Protein AF-A0A968NLN1-F1 (afdb_monomer_lite)

Sequence (139 aa):
MLKVLMKLMEICFRNFLFILDEKLPLLERSELANKQTSRSIFYATDGIIGYVMKLIRGALQIALKQEQEFITIDLLAASFDKHIKQDKPGKVNPFINDYSLIDVPDFSRESVKAQLAATNKRIKGKSELKTRASSVLQT

Structure (mmCIF, N/CA/C/O backbone):
data_AF-A0A968NLN1-F1
#
_entry.id   AF-A0A968NLN1-F1
#
loop_
_atom_site.group_PDB
_atom_site.id
_atom_site.type_symbol
_atom_site.label_atom_id
_atom_site.label_alt_id
_atom_site.label_comp_id
_atom_site.label_asym_id
_atom_site.label_entity_id
_atom_site.label_seq_id
_atom_site.pdbx_PDB_ins_code
_atom_site.Cartn_x
_atom_site.Cartn_y
_atom_site.Cartn_z
_atom_site.occupancy
_atom_site.B_iso_or_equiv
_atom_site.auth_seq_id
_atom_site.auth_comp_id
_atom_site.auth_asym_id
_atom_site.auth_atom_id
_atom_site.pdbx_PDB_model_num
ATOM 1 N N . MET A 1 1 ? 27.282 -0.122 -11.255 1.00 66.81 1 MET A N 1
ATOM 2 C CA . MET A 1 1 ? 26.243 0.734 -11.873 1.00 66.81 1 MET A CA 1
ATOM 3 C C . MET A 1 1 ? 24.824 0.247 -11.554 1.00 66.81 1 MET A C 1
ATOM 5 O O . MET A 1 1 ? 24.096 0.987 -10.909 1.00 66.81 1 MET A O 1
ATOM 9 N N . LEU A 1 2 ? 24.452 -1.001 -11.883 1.00 67.69 2 LEU A N 1
ATOM 10 C CA . LEU A 1 2 ? 23.097 -1.545 -11.650 1.00 67.69 2 LEU A CA 1
ATOM 11 C C . LEU A 1 2 ? 22.635 -1.496 -10.175 1.00 67.69 2 LEU A C 1
ATOM 13 O O . LEU A 1 2 ? 21.544 -1.018 -9.888 1.00 67.69 2 LEU A O 1
ATOM 17 N N . LYS A 1 3 ? 23.503 -1.876 -9.224 1.00 67.06 3 LYS A N 1
ATOM 18 C CA . LYS A 1 3 ? 23.212 -1.810 -7.774 1.00 67.06 3 LYS A CA 1
ATOM 19 C C . LYS A 1 3 ? 22.881 -0.394 -7.274 1.00 67.06 3 LYS A C 1
ATOM 21 O O . LYS A 1 3 ? 22.062 -0.234 -6.377 1.00 67.06 3 LYS A O 1
ATOM 26 N N . VAL A 1 4 ? 23.513 0.631 -7.852 1.00 72.06 4 VAL A N 1
ATOM 27 C CA . VAL A 1 4 ? 23.281 2.038 -7.481 1.00 72.06 4 VAL A CA 1
ATOM 28 C C . VAL A 1 4 ? 21.922 2.501 -8.004 1.00 72.06 4 VAL A C 1
ATOM 30 O O . VAL A 1 4 ? 21.166 3.123 -7.266 1.00 72.06 4 VAL A O 1
ATOM 33 N N . LEU A 1 5 ? 21.581 2.128 -9.241 1.00 72.31 5 LEU A N 1
ATOM 34 C CA . LEU A 1 5 ? 20.288 2.440 -9.847 1.00 72.31 5 LEU A CA 1
ATOM 35 C C . LEU A 1 5 ? 19.124 1.791 -9.083 1.00 72.31 5 LEU A C 1
ATOM 37 O O . LEU A 1 5 ? 18.139 2.462 -8.790 1.00 72.31 5 LEU A O 1
ATOM 41 N N . MET A 1 6 ? 19.263 0.517 -8.699 1.00 74.81 6 MET A N 1
ATOM 42 C CA . MET A 1 6 ? 18.250 -0.178 -7.893 1.00 74.81 6 MET A CA 1
ATOM 43 C C . MET A 1 6 ? 18.044 0.498 -6.534 1.00 74.81 6 MET A C 1
ATOM 45 O O . MET A 1 6 ? 16.909 0.690 -6.107 1.00 74.81 6 MET A O 1
ATOM 49 N N . LYS A 1 7 ? 19.133 0.928 -5.884 1.00 74.38 7 LYS A N 1
ATOM 50 C CA . LYS A 1 7 ? 19.067 1.624 -4.594 1.00 74.38 7 LYS A CA 1
ATOM 51 C C . LYS A 1 7 ? 18.409 3.004 -4.706 1.00 74.38 7 LYS A C 1
ATOM 53 O O . LYS A 1 7 ? 17.636 3.377 -3.832 1.00 74.38 7 LYS A O 1
ATOM 58 N N . LEU A 1 8 ? 18.671 3.744 -5.785 1.00 79.31 8 LEU A N 1
ATOM 59 C CA . LEU A 1 8 ? 17.992 5.016 -6.058 1.00 79.31 8 LEU A CA 1
ATOM 60 C C . LEU A 1 8 ? 16.489 4.818 -6.283 1.00 79.31 8 LEU A C 1
ATOM 62 O O . LEU A 1 8 ? 15.690 5.561 -5.721 1.00 79.31 8 LEU A O 1
ATOM 66 N N . MET A 1 9 ? 16.100 3.791 -7.043 1.00 83.12 9 MET A N 1
ATOM 67 C CA . MET A 1 9 ? 14.689 3.483 -7.292 1.00 83.12 9 MET A CA 1
ATOM 68 C C . MET A 1 9 ? 13.946 3.108 -5.998 1.00 83.12 9 MET A C 1
ATOM 70 O O . MET A 1 9 ? 12.839 3.594 -5.773 1.00 83.12 9 MET A O 1
ATOM 74 N N . GLU A 1 10 ? 14.577 2.328 -5.111 1.00 86.06 10 GLU A N 1
ATOM 75 C CA . GLU A 1 10 ? 14.049 2.017 -3.771 1.00 86.06 10 GLU A CA 1
ATOM 76 C C . GLU A 1 10 ? 13.838 3.294 -2.936 1.00 86.06 10 GLU A C 1
ATOM 78 O O . GLU A 1 10 ? 12.782 3.468 -2.328 1.00 86.06 10 GLU A O 1
ATOM 83 N N . ILE A 1 11 ? 14.805 4.222 -2.938 1.00 88.94 11 ILE A N 1
ATOM 84 C CA . ILE A 1 11 ? 14.706 5.496 -2.202 1.00 88.94 11 ILE A CA 1
ATOM 85 C C . ILE A 1 11 ? 13.565 6.363 -2.748 1.00 88.94 11 ILE A C 1
ATOM 87 O O . ILE A 1 11 ? 12.739 6.839 -1.971 1.00 88.94 11 ILE A O 1
ATOM 91 N N . CYS A 1 12 ? 13.485 6.550 -4.068 1.00 93.00 12 CYS A N 1
ATOM 92 C CA . CYS A 1 12 ? 12.432 7.355 -4.689 1.00 93.00 12 CYS A CA 1
ATOM 93 C C . CYS A 1 12 ? 11.038 6.785 -4.405 1.00 93.00 12 CYS A C 1
ATOM 95 O O . CYS A 1 12 ? 10.122 7.538 -4.079 1.00 93.00 12 CYS A O 1
ATOM 97 N N . PHE A 1 13 ? 10.882 5.462 -4.483 1.00 95.38 13 PHE A N 1
ATOM 98 C CA . PHE A 1 13 ? 9.608 4.808 -4.207 1.00 95.38 13 PHE A CA 1
ATOM 99 C C . PHE A 1 13 ? 9.184 4.961 -2.743 1.00 95.38 13 PHE A C 1
ATOM 101 O O . PHE A 1 13 ? 8.038 5.303 -2.458 1.00 95.38 13 PHE A O 1
ATOM 108 N N . ARG A 1 14 ? 10.118 4.785 -1.801 1.00 96.19 14 ARG A N 1
ATOM 109 C CA . ARG A 1 14 ? 9.848 5.008 -0.375 1.00 96.19 14 ARG A CA 1
ATOM 110 C C . ARG A 1 14 ? 9.503 6.461 -0.066 1.00 96.19 14 ARG A C 1
ATOM 112 O O . ARG A 1 14 ? 8.584 6.694 0.710 1.00 96.19 14 ARG A O 1
ATOM 119 N N . ASN A 1 15 ? 10.176 7.424 -0.696 1.00 96.19 15 ASN A N 1
ATOM 120 C CA . ASN A 1 15 ? 9.828 8.839 -0.547 1.00 96.19 15 ASN A CA 1
ATOM 121 C C . ASN A 1 15 ? 8.432 9.140 -1.097 1.00 96.19 15 ASN A C 1
ATOM 123 O O . ASN A 1 15 ? 7.681 9.880 -0.471 1.00 96.19 15 ASN A O 1
ATOM 127 N N . PHE A 1 16 ? 8.056 8.542 -2.230 1.00 97.75 16 PHE A N 1
ATOM 128 C CA . PHE A 1 16 ? 6.693 8.651 -2.743 1.00 97.75 16 PHE A CA 1
ATOM 129 C C . PHE A 1 16 ? 5.666 8.114 -1.736 1.00 97.75 16 PHE A C 1
ATOM 131 O O . PHE A 1 16 ? 4.693 8.803 -1.439 1.00 97.75 16 PHE A O 1
ATOM 138 N N . LEU A 1 17 ? 5.898 6.923 -1.174 1.00 98.12 17 LEU A N 1
ATOM 139 C CA . LEU A 1 17 ? 5.009 6.343 -0.163 1.00 98.12 17 LEU A CA 1
ATOM 140 C C . LEU A 1 17 ? 4.950 7.181 1.113 1.00 98.12 17 LEU A C 1
ATOM 142 O O . LEU A 1 17 ? 3.877 7.312 1.686 1.00 98.12 17 LEU A O 1
ATOM 146 N N . PHE A 1 18 ? 6.069 7.775 1.529 1.00 97.75 18 PHE A N 1
ATOM 147 C CA . PHE A 1 18 ? 6.113 8.680 2.674 1.00 97.75 18 PHE A CA 1
ATOM 148 C C . PHE A 1 18 ? 5.219 9.900 2.439 1.00 97.75 18 PHE A C 1
ATOM 150 O O . PHE A 1 18 ? 4.345 10.172 3.255 1.00 97.75 18 PHE A O 1
ATOM 157 N N . ILE A 1 19 ? 5.391 10.575 1.294 1.00 97.94 19 ILE A N 1
ATOM 158 C CA . ILE A 1 19 ? 4.587 11.744 0.908 1.00 97.94 19 ILE A CA 1
ATOM 159 C C . ILE A 1 19 ? 3.103 11.373 0.835 1.00 97.94 19 ILE A C 1
ATOM 161 O O . ILE A 1 19 ? 2.247 12.134 1.276 1.00 97.94 19 ILE A O 1
ATOM 165 N N . LEU A 1 20 ? 2.793 10.204 0.275 1.00 97.81 20 LEU A N 1
ATOM 166 C CA . LEU A 1 20 ? 1.425 9.718 0.154 1.00 97.81 20 LEU A CA 1
ATOM 167 C C . LEU A 1 20 ? 0.782 9.444 1.521 1.00 97.81 20 LEU A C 1
ATOM 169 O O . LEU A 1 20 ? -0.359 9.848 1.729 1.00 97.81 20 LEU A O 1
ATOM 173 N N . ASP A 1 21 ? 1.511 8.811 2.440 1.00 97.62 21 ASP A N 1
ATOM 174 C CA . ASP A 1 21 ? 1.067 8.539 3.813 1.00 97.62 21 ASP A CA 1
ATOM 175 C C . ASP A 1 21 ? 0.768 9.847 4.572 1.00 97.62 21 ASP A C 1
ATOM 177 O O . ASP A 1 21 ? -0.231 9.932 5.276 1.00 97.62 21 ASP A O 1
ATOM 181 N N . GLU A 1 22 ? 1.537 10.928 4.345 1.00 97.00 22 GLU A N 1
ATOM 182 C CA . GLU A 1 22 ? 1.235 12.244 4.955 1.00 97.00 22 GLU A CA 1
ATOM 183 C C . GLU A 1 22 ? -0.085 12.861 4.487 1.00 97.00 22 GLU A C 1
ATOM 185 O O . GLU A 1 22 ? -0.583 13.800 5.106 1.00 97.00 22 GLU A O 1
ATOM 190 N N . LYS A 1 23 ? -0.607 12.418 3.342 1.00 97.25 23 LYS A N 1
ATOM 191 C CA . LYS A 1 23 ? -1.830 12.962 2.743 1.00 97.25 23 LYS A CA 1
ATOM 192 C C . LYS A 1 23 ? -3.059 12.119 3.053 1.00 97.25 23 LYS A C 1
ATOM 194 O O . LYS A 1 23 ? -4.147 12.474 2.596 1.00 97.25 23 LYS A O 1
ATOM 199 N N . LEU A 1 24 ? -2.910 11.013 3.781 1.00 97.06 24 LEU A N 1
ATOM 200 C CA . LEU A 1 24 ? -4.050 10.199 4.174 1.00 97.06 24 LEU A CA 1
ATOM 201 C C . LEU A 1 24 ? -4.868 10.923 5.255 1.00 97.06 24 LEU A C 1
ATOM 203 O O . LEU A 1 24 ? -4.289 11.488 6.180 1.00 97.06 24 LEU A O 1
ATOM 207 N N . PRO A 1 25 ? -6.208 10.916 5.158 1.00 96.69 25 PRO A N 1
ATOM 208 C CA . PRO A 1 25 ? -7.088 11.508 6.160 1.00 96.69 25 PRO A CA 1
ATOM 209 C C . PRO A 1 25 ? -7.266 10.544 7.344 1.00 96.69 25 PRO A C 1
ATOM 211 O O . PRO A 1 25 ? -8.366 10.063 7.601 1.00 96.69 25 PRO A O 1
ATOM 214 N N . LEU A 1 26 ? -6.161 10.204 8.001 1.00 96.88 26 LEU A N 1
ATOM 215 C CA . LEU A 1 26 ? -6.079 9.264 9.115 1.00 96.88 26 LEU A CA 1
ATOM 216 C C . LEU A 1 26 ? -5.413 9.955 10.311 1.00 96.88 26 LEU A C 1
ATOM 218 O O . LEU A 1 26 ? -4.690 10.937 10.135 1.00 96.88 26 LEU A O 1
ATOM 222 N N . 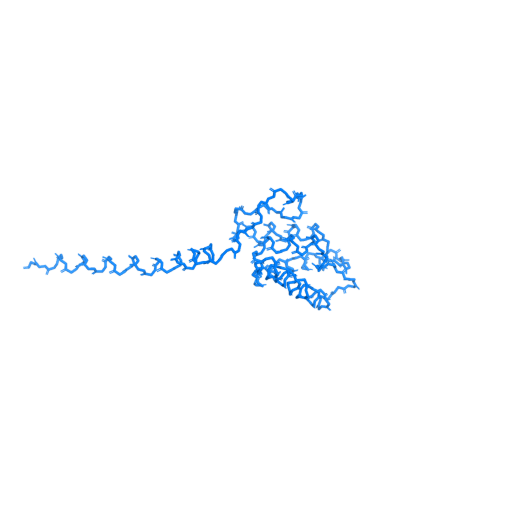LEU A 1 27 ? -5.710 9.481 11.521 1.00 95.38 27 LEU A N 1
ATOM 223 C CA . LEU A 1 27 ? -5.222 10.096 12.759 1.00 95.38 27 LEU A CA 1
ATOM 224 C C . LEU A 1 27 ? -3.723 9.844 12.955 1.00 95.38 27 LEU A C 1
ATOM 226 O O . LEU A 1 27 ? -3.002 10.737 13.401 1.00 95.38 27 LEU A O 1
ATOM 230 N N . GLU A 1 28 ? -3.248 8.667 12.549 1.00 96.25 28 GLU A N 1
ATOM 231 C CA . GLU A 1 28 ? -1.857 8.249 12.676 1.00 96.25 28 GLU A CA 1
ATOM 232 C C . GLU A 1 28 ? -1.219 7.902 11.322 1.00 96.25 28 GLU A C 1
ATOM 234 O O . GLU A 1 28 ? -1.882 7.697 10.299 1.00 96.25 28 GLU A O 1
ATOM 239 N N . ARG A 1 29 ? 0.119 7.841 11.305 1.00 95.38 29 ARG A N 1
ATOM 240 C CA . ARG A 1 29 ? 0.872 7.397 10.126 1.00 95.38 29 ARG A CA 1
ATOM 241 C C . ARG A 1 29 ? 0.784 5.890 9.976 1.00 95.38 29 ARG A C 1
ATOM 243 O O . ARG A 1 29 ? 0.978 5.155 10.933 1.00 95.38 29 ARG A O 1
ATOM 250 N N . SER A 1 30 ? 0.590 5.437 8.742 1.00 95.88 30 SER A N 1
ATOM 251 C CA . SER A 1 30 ? 0.478 4.007 8.431 1.00 95.88 30 SER A CA 1
ATOM 252 C C . SER A 1 30 ? 1.831 3.332 8.176 1.00 95.88 30 SER A C 1
ATOM 254 O O . SER A 1 30 ? 1.890 2.151 7.847 1.00 95.88 30 SER A O 1
ATOM 256 N N . GLU A 1 31 ? 2.923 4.095 8.245 1.00 95.44 31 GLU A N 1
ATOM 257 C CA . GLU A 1 31 ? 4.290 3.657 7.962 1.00 95.44 31 GLU A CA 1
ATOM 258 C C . GLU A 1 31 ? 4.459 2.986 6.586 1.00 95.44 31 GLU A C 1
ATOM 260 O O . GLU A 1 31 ? 5.254 2.057 6.410 1.00 95.44 31 GLU A O 1
ATOM 265 N N . LEU A 1 32 ? 3.764 3.480 5.554 1.00 97.06 32 LEU A N 1
ATOM 266 C CA . LEU A 1 32 ? 3.813 2.870 4.212 1.00 97.06 32 LEU A CA 1
ATOM 267 C C . LEU A 1 32 ? 5.238 2.835 3.630 1.00 97.06 32 LEU A C 1
ATOM 269 O O . LEU A 1 32 ? 5.589 1.953 2.845 1.00 97.06 32 LEU A O 1
ATOM 273 N N . ALA A 1 33 ? 6.079 3.789 4.036 1.00 95.75 33 ALA A N 1
ATOM 274 C CA . ALA A 1 33 ? 7.479 3.895 3.637 1.00 95.75 33 ALA A CA 1
ATOM 275 C C . ALA A 1 33 ? 8.439 3.008 4.452 1.00 95.75 33 ALA A C 1
ATOM 277 O O . ALA A 1 33 ? 9.652 3.034 4.196 1.00 95.75 33 ALA A O 1
ATOM 278 N N . ASN A 1 34 ? 7.956 2.230 5.427 1.00 93.62 34 ASN A N 1
ATOM 279 C CA . ASN A 1 34 ? 8.769 1.231 6.117 1.00 93.62 34 ASN A CA 1
ATOM 280 C C . ASN A 1 34 ? 9.406 0.289 5.078 1.00 93.62 34 ASN A C 1
ATOM 282 O O . ASN A 1 34 ? 8.814 -0.027 4.045 1.00 93.62 34 ASN A O 1
ATOM 286 N N . LYS A 1 35 ? 10.655 -0.127 5.304 1.00 89.88 35 LYS A N 1
ATOM 287 C CA . LYS A 1 35 ? 11.417 -0.952 4.359 1.00 89.88 35 LYS A CA 1
ATOM 288 C C . LYS A 1 35 ? 10.674 -2.230 3.964 1.00 89.88 35 LYS A C 1
ATOM 290 O O . LYS A 1 35 ? 10.682 -2.569 2.786 1.00 89.88 35 LYS A O 1
ATOM 295 N N . GLN A 1 36 ? 10.037 -2.916 4.912 1.00 90.69 36 GLN A N 1
ATOM 296 C CA . GLN A 1 36 ? 9.305 -4.144 4.604 1.00 90.69 36 GLN A CA 1
ATOM 297 C C . GLN A 1 36 ? 8.020 -3.823 3.838 1.00 90.69 36 GLN A C 1
ATOM 299 O O . GLN A 1 36 ? 7.865 -4.269 2.705 1.00 90.69 36 GLN A O 1
ATOM 304 N N . THR A 1 37 ? 7.170 -2.949 4.384 1.00 93.75 37 THR A N 1
ATOM 305 C CA . THR A 1 37 ? 5.893 -2.545 3.774 1.00 93.75 37 THR A CA 1
ATOM 306 C C . THR A 1 37 ? 6.067 -1.993 2.359 1.00 93.75 37 THR A C 1
ATOM 308 O O . THR A 1 37 ? 5.353 -2.382 1.438 1.00 93.75 37 THR A O 1
ATOM 311 N N . SER A 1 38 ? 7.063 -1.134 2.140 1.00 95.25 38 SER A N 1
ATOM 312 C CA . SER A 1 38 ? 7.349 -0.573 0.816 1.00 95.25 38 SER A CA 1
ATOM 313 C C . SER A 1 38 ? 7.768 -1.637 -0.197 1.00 95.25 38 SER A C 1
ATOM 315 O O . SER A 1 38 ? 7.354 -1.559 -1.352 1.00 95.25 38 SER A O 1
ATOM 317 N N . ARG A 1 39 ? 8.519 -2.667 0.212 1.00 92.88 39 ARG A N 1
ATOM 318 C CA . ARG A 1 39 ? 8.854 -3.805 -0.660 1.00 92.88 39 ARG A CA 1
ATOM 319 C C . ARG A 1 39 ? 7.617 -4.616 -1.015 1.00 92.88 39 ARG A C 1
ATOM 321 O O . ARG A 1 39 ? 7.436 -4.943 -2.185 1.00 92.88 39 ARG A O 1
ATOM 328 N N . SER A 1 40 ? 6.745 -4.868 -0.046 1.00 94.12 40 SER A N 1
ATOM 329 C CA . SER A 1 40 ? 5.466 -5.554 -0.247 1.00 94.12 40 SER A CA 1
ATOM 330 C C . SER A 1 40 ? 4.562 -4.803 -1.219 1.00 94.12 40 SER A C 1
ATOM 332 O O . SER A 1 40 ? 4.042 -5.386 -2.167 1.00 94.12 40 SER A O 1
ATOM 334 N N . ILE A 1 41 ? 4.427 -3.485 -1.040 1.00 96.44 41 ILE A N 1
ATOM 335 C CA . ILE A 1 41 ? 3.647 -2.618 -1.929 1.00 96.44 41 ILE A CA 1
ATOM 336 C C . ILE A 1 41 ? 4.270 -2.601 -3.324 1.00 96.44 41 ILE A C 1
ATOM 338 O O . ILE A 1 41 ? 3.555 -2.723 -4.321 1.00 96.44 41 ILE A O 1
ATOM 342 N N . PHE A 1 42 ? 5.593 -2.481 -3.422 1.00 95.25 42 PHE A N 1
ATOM 343 C CA . PHE A 1 42 ? 6.286 -2.496 -4.704 1.00 95.25 42 PHE A CA 1
ATOM 344 C C . PHE A 1 42 ? 6.052 -3.820 -5.441 1.00 95.25 42 PHE A C 1
ATOM 346 O O . PHE A 1 42 ? 5.633 -3.808 -6.599 1.00 95.25 42 PHE A O 1
ATOM 353 N N . TYR A 1 43 ? 6.208 -4.953 -4.749 1.00 93.38 43 TYR A N 1
ATOM 354 C CA . TYR A 1 43 ? 5.905 -6.273 -5.292 1.00 93.38 43 TYR A CA 1
ATOM 355 C C . TYR A 1 43 ? 4.433 -6.398 -5.687 1.00 93.38 43 TYR A C 1
ATOM 357 O O . TYR A 1 43 ? 4.156 -6.808 -6.805 1.00 93.38 43 TYR A O 1
ATOM 365 N N . ALA A 1 44 ? 3.472 -6.005 -4.846 1.00 94.94 44 ALA A N 1
ATOM 366 C CA . ALA A 1 44 ? 2.043 -6.084 -5.165 1.00 94.94 44 ALA A CA 1
ATOM 367 C C . ALA A 1 44 ? 1.699 -5.352 -6.474 1.00 94.94 44 ALA A C 1
ATOM 369 O O . ALA A 1 44 ? 0.857 -5.794 -7.257 1.00 94.94 44 ALA A O 1
ATOM 370 N N . THR A 1 45 ? 2.367 -4.225 -6.719 1.00 95.81 45 THR A N 1
ATOM 371 C CA . THR A 1 45 ? 1.940 -3.233 -7.713 1.00 95.81 45 THR A CA 1
ATOM 372 C C . THR A 1 45 ? 2.845 -3.137 -8.939 1.00 95.81 45 THR A C 1
ATOM 374 O O . THR A 1 45 ? 2.468 -2.475 -9.905 1.00 95.81 45 THR A O 1
ATOM 377 N N . ASP A 1 46 ? 3.996 -3.818 -8.935 1.00 92.44 46 ASP A N 1
ATOM 378 C CA . ASP A 1 46 ? 5.113 -3.606 -9.877 1.00 92.44 46 ASP A CA 1
ATOM 379 C C . ASP A 1 46 ? 5.650 -2.166 -9.852 1.00 92.44 46 ASP A C 1
ATOM 381 O O . ASP A 1 46 ? 6.131 -1.652 -10.859 1.00 92.44 46 ASP A O 1
ATOM 385 N N . GLY A 1 47 ? 5.487 -1.468 -8.722 1.00 92.56 47 GLY A N 1
ATOM 386 C CA . GLY A 1 47 ? 5.825 -0.048 -8.589 1.00 92.56 47 GLY A CA 1
ATOM 387 C C . GLY A 1 47 ? 4.967 0.895 -9.444 1.00 92.56 47 GLY A C 1
ATOM 388 O O . GLY A 1 47 ? 5.212 2.100 -9.469 1.00 92.56 47 GLY A O 1
ATOM 389 N N . ILE A 1 48 ? 3.950 0.382 -10.143 1.00 94.38 48 ILE A N 1
ATOM 390 C CA . ILE A 1 48 ? 3.071 1.185 -10.992 1.00 94.38 48 ILE A CA 1
ATOM 391 C C . ILE A 1 48 ? 2.147 2.007 -10.093 1.00 94.38 48 ILE A C 1
ATOM 393 O O . ILE A 1 48 ? 1.273 1.468 -9.411 1.00 94.38 48 ILE A O 1
ATOM 397 N N . ILE A 1 49 ? 2.289 3.331 -10.158 1.00 96.19 49 ILE A N 1
ATOM 398 C CA . ILE A 1 49 ? 1.582 4.283 -9.287 1.00 96.19 49 ILE A CA 1
ATOM 399 C C . ILE A 1 49 ? 0.058 4.102 -9.325 1.00 96.19 49 ILE A C 1
ATOM 401 O O . ILE A 1 49 ? -0.594 4.193 -8.289 1.00 96.19 49 ILE A O 1
ATOM 405 N N . GLY A 1 50 ? -0.521 3.768 -10.484 1.00 96.88 50 GLY A N 1
ATOM 406 C CA . GLY A 1 50 ? -1.953 3.466 -10.595 1.00 96.88 50 GLY A CA 1
ATOM 407 C C . 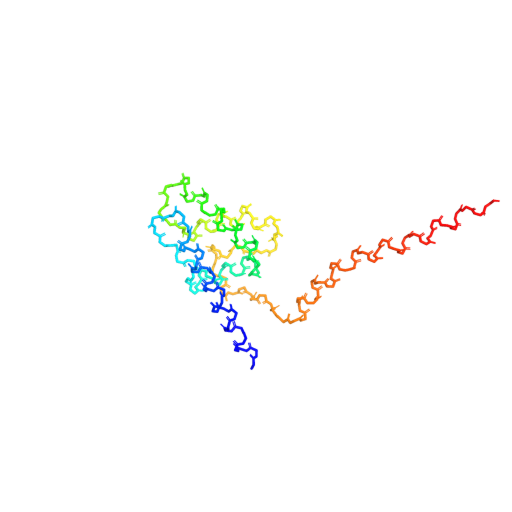GLY A 1 50 ? -2.401 2.316 -9.681 1.00 96.88 50 GLY A C 1
ATOM 408 O O . GLY A 1 50 ? -3.404 2.444 -8.981 1.00 96.88 50 GLY A O 1
ATOM 409 N N . TYR A 1 51 ? -1.624 1.230 -9.620 1.00 97.94 51 TYR A N 1
ATOM 410 C CA . TYR A 1 51 ? -1.894 0.099 -8.728 1.00 97.94 51 TYR A CA 1
ATOM 411 C C . TYR A 1 51 ? -1.571 0.421 -7.266 1.00 97.94 51 TYR A C 1
ATOM 413 O O . TYR A 1 51 ? -2.306 -0.021 -6.388 1.00 97.94 51 TYR A O 1
ATOM 421 N N . VAL A 1 52 ? -0.542 1.233 -6.995 1.00 98.19 52 VAL A N 1
ATOM 422 C CA . VAL A 1 52 ? -0.244 1.732 -5.637 1.00 98.19 52 VAL A CA 1
ATOM 423 C C . VAL A 1 52 ? -1.424 2.517 -5.081 1.00 98.19 52 VAL A C 1
ATOM 425 O O . VAL A 1 52 ? -1.923 2.213 -4.000 1.00 98.19 52 VAL A O 1
ATOM 428 N N . MET A 1 53 ? -1.948 3.464 -5.857 1.00 98.38 53 MET A N 1
ATOM 429 C CA . MET A 1 53 ? -3.114 4.238 -5.452 1.00 98.38 53 MET A CA 1
ATOM 430 C C . MET A 1 53 ? -4.376 3.374 -5.347 1.00 98.38 53 MET A C 1
ATOM 432 O O . MET A 1 53 ? -5.196 3.624 -4.467 1.00 98.38 53 MET A O 1
ATOM 436 N N . LYS A 1 54 ? -4.551 2.361 -6.210 1.00 98.12 54 LYS A N 1
ATOM 437 C CA . LYS A 1 54 ? -5.672 1.405 -6.120 1.00 98.12 54 LYS A CA 1
ATOM 438 C C . LYS A 1 54 ? -5.625 0.623 -4.802 1.00 98.12 54 LYS A C 1
ATOM 440 O O . LYS A 1 54 ? -6.631 0.564 -4.100 1.00 98.12 54 LYS A O 1
ATOM 445 N N . LEU A 1 55 ? -4.454 0.091 -4.450 1.00 98.50 55 LEU A N 1
ATOM 446 C CA . LEU A 1 55 ? -4.220 -0.648 -3.209 1.00 98.50 55 LEU A CA 1
ATOM 447 C C . LEU A 1 55 ? -4.473 0.231 -1.975 1.00 98.50 55 LEU A C 1
ATOM 449 O O . LEU A 1 55 ? -5.258 -0.140 -1.105 1.00 98.50 55 LEU A O 1
ATOM 453 N N . ILE A 1 56 ? -3.849 1.410 -1.917 1.00 98.44 56 ILE A N 1
ATOM 454 C CA . ILE A 1 56 ? -3.926 2.295 -0.746 1.00 98.44 56 ILE A CA 1
ATOM 455 C C . ILE A 1 56 ? -5.339 2.852 -0.571 1.00 98.44 56 ILE A C 1
ATOM 457 O O . ILE A 1 56 ? -5.841 2.875 0.546 1.00 98.44 56 ILE A O 1
ATOM 461 N N . ARG A 1 57 ? -6.036 3.224 -1.655 1.00 98.38 57 ARG A N 1
ATOM 462 C CA . ARG A 1 57 ? -7.442 3.653 -1.561 1.00 98.38 57 ARG A CA 1
ATOM 463 C C . ARG A 1 57 ? -8.352 2.545 -1.051 1.00 98.38 57 ARG A C 1
ATOM 465 O O . ARG A 1 57 ? -9.224 2.830 -0.239 1.00 98.38 57 ARG A O 1
ATOM 472 N N . GLY A 1 58 ? -8.166 1.308 -1.510 1.00 98.31 58 GLY A N 1
ATOM 473 C CA . GLY A 1 58 ? -8.947 0.176 -1.013 1.00 98.31 58 GLY A CA 1
ATOM 474 C C . GLY A 1 58 ? -8.720 -0.061 0.481 1.00 98.31 58 GLY A C 1
ATOM 475 O O . GLY A 1 58 ? -9.685 -0.213 1.222 1.00 98.31 58 GLY A O 1
ATOM 476 N N . ALA A 1 59 ? -7.468 0.005 0.939 1.00 98.50 59 ALA A N 1
ATOM 477 C CA . ALA A 1 59 ? -7.131 -0.154 2.352 1.00 98.50 59 ALA A CA 1
ATOM 478 C C . ALA A 1 59 ? -7.676 1.007 3.202 1.00 98.50 59 ALA A C 1
ATOM 480 O O . ALA A 1 59 ? -8.312 0.766 4.222 1.00 98.50 59 ALA A O 1
ATOM 481 N N . LEU A 1 60 ? -7.535 2.252 2.730 1.00 98.56 60 LEU A N 1
ATOM 482 C CA . LEU A 1 60 ? -8.099 3.446 3.366 1.00 98.56 60 LEU A CA 1
ATOM 483 C C . LEU A 1 60 ? -9.625 3.359 3.498 1.00 98.56 60 LEU A C 1
ATOM 485 O O . LEU A 1 60 ? -10.175 3.687 4.540 1.00 98.56 60 LEU A O 1
ATOM 489 N N . GLN A 1 61 ? -10.327 2.895 2.460 1.00 98.44 61 GLN A N 1
ATOM 490 C CA . GLN A 1 61 ? -11.780 2.712 2.525 1.00 98.44 61 GLN A CA 1
ATOM 491 C C . GLN A 1 61 ? -12.194 1.701 3.595 1.00 98.44 61 GLN A C 1
ATOM 493 O O . GLN A 1 61 ? -13.259 1.857 4.186 1.00 98.44 61 GLN A O 1
ATOM 498 N N . ILE A 1 62 ? -11.396 0.653 3.811 1.00 98.31 62 ILE A N 1
ATOM 499 C CA . ILE A 1 62 ? -11.663 -0.325 4.867 1.00 98.31 62 ILE A CA 1
ATOM 500 C C . ILE A 1 62 ? -11.348 0.297 6.232 1.00 98.31 62 ILE A C 1
ATOM 502 O O . ILE A 1 62 ? -12.200 0.221 7.111 1.00 98.31 62 ILE A O 1
ATOM 506 N N . ALA A 1 63 ? -10.206 0.982 6.373 1.00 98.12 63 ALA A N 1
ATOM 507 C CA . ALA A 1 63 ? -9.807 1.676 7.600 1.00 98.12 63 ALA A CA 1
ATOM 508 C C . ALA A 1 63 ? -10.893 2.648 8.081 1.00 98.12 63 ALA A C 1
ATOM 510 O O . ALA A 1 63 ? -11.366 2.537 9.205 1.00 98.12 63 ALA A O 1
ATOM 511 N N . LEU A 1 64 ? -11.371 3.526 7.192 1.00 97.81 64 LEU A N 1
ATOM 512 C CA . LEU A 1 64 ? -12.409 4.509 7.515 1.00 97.81 64 LEU A CA 1
ATOM 513 C C . LEU A 1 64 ? -13.740 3.858 7.914 1.00 97.81 64 LEU A C 1
ATOM 515 O O . LEU A 1 64 ? -14.433 4.366 8.785 1.00 97.81 64 LEU A O 1
ATOM 519 N N . LYS A 1 65 ? -14.107 2.729 7.296 1.00 97.62 65 LYS A N 1
ATOM 520 C CA . LYS A 1 65 ? -15.326 1.983 7.659 1.00 97.62 65 LYS A CA 1
ATOM 521 C C . LYS A 1 65 ? -15.215 1.262 8.999 1.00 97.62 65 LYS A C 1
ATOM 523 O O . LYS A 1 65 ? -16.242 0.932 9.578 1.00 97.62 65 LYS A O 1
ATOM 528 N N . GLN A 1 66 ? -13.996 0.957 9.428 1.00 97.38 66 GLN A N 1
ATOM 529 C CA . GLN A 1 66 ? -13.693 0.262 10.677 1.00 97.38 66 GLN A CA 1
ATOM 530 C C . GLN A 1 66 ? -13.207 1.221 11.769 1.00 97.38 66 GLN A C 1
ATOM 532 O O . GLN A 1 66 ? -12.724 0.750 12.795 1.00 97.38 66 GLN A O 1
ATOM 537 N N . GLU A 1 67 ? -13.290 2.535 11.525 1.00 96.94 67 GLU A N 1
ATOM 538 C CA . GLU A 1 67 ? -12.819 3.589 12.432 1.00 96.94 67 GLU A CA 1
ATOM 539 C C . GLU A 1 67 ? -11.361 3.373 12.884 1.00 96.94 67 GLU A C 1
ATOM 541 O O . GLU A 1 67 ? -10.986 3.664 14.014 1.00 96.94 67 GLU A O 1
ATOM 546 N N . GLN A 1 68 ? -10.526 2.837 11.988 1.00 97.38 68 GLN A N 1
ATOM 547 C CA . GLN A 1 68 ? -9.102 2.627 12.242 1.00 97.38 68 GLN A CA 1
ATOM 548 C C . GLN A 1 68 ? -8.328 3.930 12.060 1.00 97.38 68 GLN A C 1
ATOM 550 O O . GLN A 1 68 ? -8.536 4.670 11.095 1.00 97.38 68 GLN A O 1
ATOM 555 N N . GLU A 1 69 ? -7.381 4.169 12.961 1.00 97.50 69 GLU A N 1
ATOM 556 C CA . GLU A 1 69 ? -6.580 5.393 12.997 1.00 97.50 69 GLU A CA 1
ATOM 557 C C . GLU A 1 69 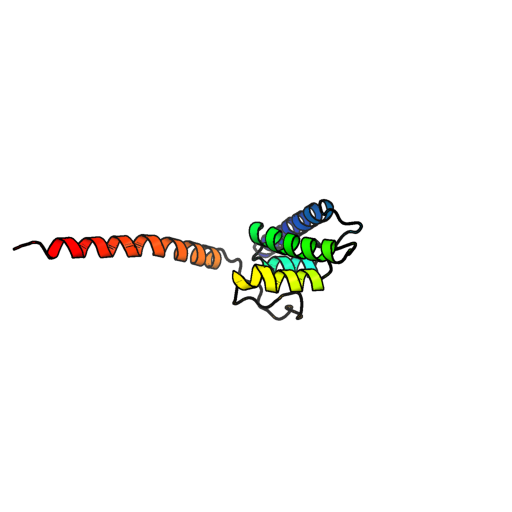? -5.450 5.408 11.962 1.00 97.50 69 GLU A C 1
ATOM 559 O O . GLU A 1 69 ? -4.959 6.483 11.628 1.00 97.50 69 GLU A O 1
ATOM 564 N N . PHE A 1 70 ? -5.070 4.242 11.426 1.00 97.94 70 PHE A N 1
ATOM 565 C CA . PHE A 1 70 ? -4.038 4.052 10.402 1.00 97.94 70 PHE A CA 1
ATOM 566 C C . PHE A 1 70 ? -4.316 2.803 9.540 1.00 97.94 70 PHE A C 1
ATOM 568 O O . PHE A 1 70 ? -5.175 1.975 9.849 1.00 97.94 70 PHE A O 1
ATOM 575 N N . ILE A 1 71 ? -3.592 2.649 8.426 1.00 98.38 71 ILE A N 1
ATOM 576 C CA . ILE A 1 71 ? -3.659 1.455 7.572 1.00 98.38 71 ILE A CA 1
ATOM 577 C C . ILE A 1 71 ? -2.724 0.373 8.121 1.00 98.38 71 ILE A C 1
ATOM 579 O O . ILE A 1 71 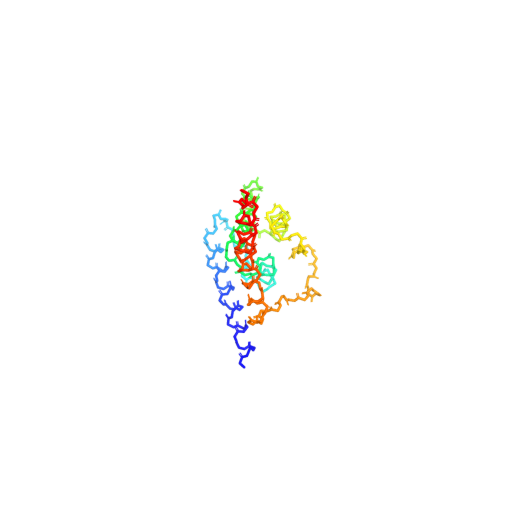? -1.504 0.518 8.075 1.00 98.38 71 ILE A O 1
ATOM 583 N N . THR A 1 72 ? -3.289 -0.750 8.565 1.00 97.25 72 THR A N 1
ATOM 584 C CA . THR A 1 72 ? -2.518 -1.934 8.973 1.00 97.25 72 THR A CA 1
ATOM 585 C C . THR A 1 72 ? -2.124 -2.811 7.776 1.00 97.25 72 THR A C 1
ATOM 587 O O . THR A 1 72 ? -2.667 -2.694 6.670 1.00 97.25 72 THR A O 1
ATOM 590 N N . ILE A 1 73 ? -1.199 -3.751 8.003 1.00 96.12 73 ILE A N 1
ATOM 591 C CA . ILE A 1 73 ? -0.823 -4.772 7.011 1.00 96.12 73 ILE A CA 1
ATOM 592 C C . ILE A 1 73 ? -2.037 -5.618 6.595 1.00 96.12 73 ILE A C 1
ATOM 594 O O . ILE A 1 73 ? -2.201 -5.891 5.407 1.00 96.12 73 ILE A O 1
ATOM 598 N N . ASP A 1 74 ? -2.934 -5.957 7.523 1.00 96.69 74 ASP A N 1
ATOM 599 C CA . ASP A 1 74 ? -4.137 -6.746 7.224 1.00 96.69 74 ASP A CA 1
ATOM 600 C C . ASP A 1 74 ? -5.097 -6.001 6.288 1.00 96.69 74 ASP A C 1
ATOM 602 O O . ASP A 1 74 ? -5.705 -6.592 5.392 1.00 96.69 74 ASP A O 1
ATOM 606 N N . LEU A 1 75 ? -5.190 -4.677 6.429 1.00 98.19 75 LEU A N 1
ATOM 607 C CA . LEU A 1 75 ? -5.981 -3.843 5.525 1.00 98.19 75 LEU A CA 1
ATOM 608 C C . LEU A 1 75 ? -5.368 -3.780 4.122 1.00 98.19 75 LEU A C 1
ATOM 610 O O . LEU A 1 75 ? -6.098 -3.807 3.124 1.00 98.19 75 LEU A O 1
ATOM 614 N N . LEU A 1 76 ? -4.035 -3.749 4.023 1.00 98.12 76 LEU A N 1
ATOM 615 C CA . LEU A 1 76 ? -3.332 -3.888 2.744 1.00 98.12 76 LEU A CA 1
ATOM 616 C C . LEU A 1 76 ? -3.561 -5.276 2.132 1.00 98.12 76 LEU A C 1
ATOM 618 O O . LEU A 1 76 ? -3.818 -5.363 0.930 1.00 98.12 76 LEU A O 1
ATOM 622 N N . ALA A 1 77 ? -3.550 -6.337 2.943 1.00 97.44 77 ALA A N 1
ATOM 623 C CA . ALA A 1 77 ? -3.839 -7.700 2.507 1.00 97.44 77 ALA A CA 1
ATOM 624 C C . ALA A 1 77 ? -5.250 -7.814 1.923 1.00 97.44 77 ALA A C 1
ATOM 626 O O . ALA A 1 77 ? -5.419 -8.259 0.785 1.00 97.44 77 ALA A O 1
ATOM 627 N N . ALA A 1 78 ? -6.254 -7.341 2.661 1.00 97.62 78 ALA A N 1
ATOM 628 C CA . ALA A 1 78 ? -7.645 -7.361 2.230 1.00 97.62 78 ALA A CA 1
ATOM 629 C C . ALA A 1 78 ? -7.856 -6.531 0.953 1.00 97.62 78 ALA A C 1
ATOM 631 O O . ALA A 1 78 ? -8.542 -6.961 0.021 1.00 97.62 78 ALA A O 1
ATOM 632 N N . SER A 1 79 ? -7.229 -5.353 0.874 1.00 97.94 79 SER A N 1
ATOM 633 C CA . SER A 1 79 ? -7.275 -4.507 -0.320 1.00 97.94 79 SER A CA 1
ATOM 634 C C . SER A 1 79 ? -6.613 -5.175 -1.529 1.00 97.94 79 SER A C 1
ATOM 636 O O . SER A 1 79 ? -7.146 -5.113 -2.641 1.00 97.94 79 SER A O 1
ATOM 638 N N . PHE A 1 80 ? -5.484 -5.863 -1.332 1.00 97.75 80 PHE A N 1
ATOM 639 C CA . PHE A 1 80 ? -4.803 -6.605 -2.390 1.00 97.75 80 PHE A CA 1
ATOM 640 C C . PHE A 1 80 ? -5.708 -7.684 -2.987 1.00 97.75 80 PHE A C 1
ATOM 642 O O . PHE A 1 80 ? -5.918 -7.691 -4.205 1.00 97.75 80 PHE A O 1
ATOM 649 N N . ASP A 1 81 ? -6.266 -8.562 -2.149 1.00 96.00 81 ASP A N 1
ATOM 650 C CA . ASP A 1 81 ? -7.109 -9.666 -2.616 1.00 96.00 81 ASP A CA 1
ATOM 651 C C . ASP A 1 81 ? -8.368 -9.151 -3.319 1.00 96.00 81 ASP A C 1
ATOM 653 O O . ASP A 1 81 ? -8.792 -9.710 -4.333 1.00 96.00 81 ASP A O 1
ATOM 657 N N . LYS A 1 82 ? -8.926 -8.036 -2.838 1.00 95.88 82 LYS A N 1
ATOM 658 C CA . LYS A 1 82 ? -10.127 -7.433 -3.416 1.00 95.88 82 LYS A CA 1
ATOM 659 C C . LYS A 1 82 ? -9.874 -6.695 -4.730 1.00 95.88 82 LYS A C 1
ATOM 661 O O . LYS A 1 82 ? -10.724 -6.739 -5.615 1.00 95.88 82 LYS A O 1
ATOM 666 N N . HIS A 1 83 ? -8.757 -5.978 -4.856 1.00 95.00 83 HIS A N 1
ATOM 667 C CA . HIS A 1 83 ? -8.571 -4.997 -5.931 1.00 95.00 83 HIS A CA 1
ATOM 668 C C . HIS A 1 83 ? -7.398 -5.281 -6.865 1.00 95.00 83 HIS A C 1
ATOM 670 O O . HIS A 1 83 ? -7.487 -4.954 -8.047 1.00 95.00 83 HIS A O 1
ATOM 676 N N . ILE A 1 84 ? -6.294 -5.835 -6.367 1.00 95.06 84 ILE A N 1
ATOM 677 C CA . ILE A 1 84 ? -5.078 -6.042 -7.166 1.00 95.06 84 ILE A CA 1
ATOM 678 C C . ILE A 1 84 ? -5.071 -7.430 -7.793 1.00 95.06 84 ILE A C 1
ATOM 680 O O . ILE A 1 84 ? -4.766 -7.565 -8.976 1.00 95.06 84 ILE A O 1
ATOM 684 N N . LYS A 1 85 ? -5.461 -8.454 -7.032 1.00 92.56 85 LYS A N 1
ATOM 685 C CA . LYS A 1 85 ? -5.444 -9.852 -7.478 1.00 92.56 85 LYS A CA 1
ATOM 686 C C . LYS A 1 85 ? -6.318 -10.108 -8.703 1.00 92.56 85 LYS A C 1
ATOM 688 O O . LYS A 1 85 ? -5.953 -10.918 -9.545 1.00 92.56 85 LYS A O 1
ATOM 693 N N . GLN A 1 86 ? -7.423 -9.377 -8.844 1.00 90.00 86 GLN A N 1
ATOM 694 C CA . GLN A 1 86 ? -8.286 -9.450 -10.028 1.00 90.00 86 GLN A CA 1
ATOM 695 C C . GLN A 1 86 ? -7.551 -9.045 -11.317 1.00 90.00 86 GLN A C 1
ATOM 697 O O . GLN A 1 86 ? -7.727 -9.684 -12.350 1.00 90.00 86 GLN A O 1
ATOM 702 N N . ASP A 1 87 ? -6.679 -8.036 -11.239 1.00 88.19 87 ASP A N 1
ATOM 703 C CA . ASP A 1 87 ? -5.899 -7.548 -12.384 1.00 88.19 87 ASP A CA 1
ATOM 704 C C . ASP A 1 87 ? -4.569 -8.313 -12.538 1.00 88.19 87 ASP A C 1
ATOM 706 O O . ASP A 1 87 ? -3.950 -8.300 -13.604 1.00 88.19 87 ASP A O 1
ATOM 710 N N . LYS A 1 88 ? -4.107 -8.971 -11.464 1.00 87.69 88 LYS A N 1
ATOM 711 C CA . LYS A 1 88 ? -2.832 -9.703 -11.381 1.00 87.69 88 LYS A CA 1
ATOM 712 C C . LYS A 1 88 ? -3.012 -11.085 -10.721 1.00 87.69 88 LYS A C 1
ATOM 714 O O . LYS A 1 88 ? -2.433 -11.327 -9.661 1.00 87.69 88 LYS A O 1
ATOM 719 N N . PRO A 1 89 ? -3.758 -12.022 -11.336 1.00 86.00 89 PRO A N 1
ATOM 720 C CA . PRO A 1 89 ? -4.140 -13.291 -10.699 1.00 86.00 89 PRO A CA 1
ATOM 721 C C . PRO A 1 89 ? -2.959 -14.207 -10.349 1.00 86.00 89 PRO A C 1
ATOM 723 O O . PRO A 1 89 ? -3.076 -15.034 -9.452 1.00 86.00 89 PRO A O 1
ATOM 726 N N . GLY A 1 90 ? -1.812 -14.049 -11.020 1.00 87.31 90 GLY A N 1
ATOM 727 C CA . GLY A 1 90 ? -0.595 -14.817 -10.736 1.00 87.31 90 GLY A CA 1
ATOM 728 C C . GLY A 1 90 ? 0.226 -14.316 -9.543 1.00 87.31 90 GLY A C 1
ATOM 729 O O . GLY A 1 90 ? 1.223 -14.945 -9.203 1.00 87.31 90 GLY A O 1
ATOM 730 N N . LYS A 1 91 ? -0.142 -13.188 -8.918 1.00 87.38 91 LYS A N 1
ATOM 731 C CA . LYS A 1 91 ? 0.594 -12.661 -7.763 1.00 87.38 91 LYS A CA 1
ATOM 732 C C . LYS A 1 91 ? 0.059 -13.209 -6.449 1.00 87.38 91 LYS A C 1
ATOM 734 O O . LYS A 1 91 ? -1.139 -13.147 -6.172 1.00 87.38 91 LYS A O 1
ATOM 739 N N . VAL A 1 92 ? 0.983 -13.681 -5.617 1.00 91.88 92 VAL A N 1
ATOM 740 C CA . VAL A 1 92 ? 0.711 -14.047 -4.224 1.00 91.88 92 VAL A CA 1
ATOM 741 C C . VAL A 1 92 ? 0.519 -12.772 -3.411 1.00 91.88 92 VAL A C 1
ATOM 743 O O . VAL A 1 92 ? 1.193 -11.775 -3.665 1.00 91.88 92 VAL A O 1
ATOM 746 N N . ASN A 1 93 ? -0.405 -12.797 -2.448 1.00 94.38 93 ASN A N 1
ATOM 747 C CA . ASN A 1 93 ? -0.650 -11.661 -1.570 1.00 94.38 93 ASN A CA 1
ATOM 748 C C . ASN A 1 93 ? 0.592 -11.385 -0.706 1.00 94.38 93 ASN A C 1
ATOM 750 O O . ASN A 1 93 ? 0.907 -12.197 0.173 1.00 94.38 93 ASN A O 1
ATOM 754 N N . PRO A 1 94 ? 1.281 -10.247 -0.911 1.00 93.75 94 PRO A N 1
ATOM 755 C CA . PRO A 1 94 ? 2.488 -9.942 -0.190 1.00 93.75 94 PRO A CA 1
ATOM 756 C C . PRO A 1 94 ? 2.181 -9.232 1.129 1.00 93.75 94 PRO A C 1
ATOM 758 O O . PRO A 1 94 ? 2.911 -8.349 1.542 1.00 93.75 94 PRO A O 1
ATOM 761 N N . PHE A 1 95 ? 1.087 -9.543 1.799 1.00 93.88 95 PHE A N 1
ATOM 762 C CA . PHE A 1 95 ? 0.809 -9.005 3.130 1.00 93.88 95 PHE A CA 1
ATOM 763 C C . PHE A 1 95 ? 0.461 -10.117 4.125 1.00 93.88 95 PHE A C 1
ATOM 765 O O . PHE A 1 95 ? 0.353 -9.844 5.310 1.00 93.88 95 PHE A O 1
ATOM 772 N N . ILE A 1 96 ? 0.344 -11.366 3.655 1.00 88.50 96 ILE A N 1
ATOM 773 C CA . ILE A 1 96 ? -0.038 -12.529 4.471 1.00 88.50 96 ILE A CA 1
ATOM 774 C C . ILE A 1 96 ? 1.153 -13.464 4.719 1.00 88.50 96 ILE A C 1
ATOM 776 O O . ILE A 1 96 ? 1.369 -13.911 5.839 1.00 88.50 96 ILE A O 1
ATOM 780 N N . ASN A 1 97 ? 1.939 -13.758 3.682 1.00 70.12 97 ASN A N 1
ATOM 781 C CA . ASN A 1 97 ? 3.079 -14.677 3.785 1.00 70.12 97 ASN A CA 1
ATOM 782 C C . ASN A 1 97 ? 4.389 -13.899 3.863 1.00 70.12 97 ASN A C 1
ATOM 784 O O . ASN A 1 97 ? 4.441 -12.783 3.379 1.00 70.12 97 ASN A O 1
ATOM 788 N N . ASP A 1 98 ? 5.473 -14.476 4.380 1.00 63.97 98 ASP A N 1
ATOM 789 C CA . ASP A 1 98 ? 6.796 -13.874 4.198 1.00 63.97 98 ASP A CA 1
ATOM 790 C C . ASP A 1 98 ? 7.291 -14.145 2.761 1.00 63.97 98 ASP A C 1
ATOM 792 O O . ASP A 1 98 ? 7.700 -15.249 2.406 1.00 63.97 98 ASP A O 1
ATOM 796 N N . TYR A 1 99 ? 7.186 -13.144 1.884 1.00 58.69 99 TYR A N 1
ATOM 797 C CA . TYR A 1 99 ? 7.607 -13.196 0.468 1.00 58.69 99 TYR A CA 1
ATOM 798 C C . TYR A 1 99 ? 9.105 -12.944 0.304 1.00 58.69 99 TYR A C 1
ATOM 800 O O . TYR A 1 99 ? 9.574 -12.761 -0.817 1.00 58.69 99 TYR A O 1
ATOM 808 N N . SER A 1 100 ? 9.877 -12.996 1.394 1.00 53.44 100 SER A N 1
ATOM 809 C CA . SER A 1 100 ? 11.342 -13.058 1.359 1.00 53.44 100 SER A CA 1
ATOM 810 C C . SER A 1 100 ? 11.876 -14.177 0.444 1.00 53.44 100 SER A C 1
ATOM 812 O O . SER A 1 100 ? 13.017 -14.098 -0.005 1.00 53.44 100 SER A O 1
ATOM 814 N N . LEU A 1 101 ? 11.038 -15.168 0.111 1.00 48.84 101 LEU A N 1
ATOM 815 C CA . LEU A 1 101 ? 11.328 -16.282 -0.796 1.00 48.84 101 LEU A CA 1
ATOM 816 C C . LEU A 1 101 ? 10.776 -16.128 -2.228 1.00 48.84 101 LEU A C 1
ATOM 818 O O . LEU A 1 101 ? 11.039 -16.991 -3.062 1.00 48.84 101 LEU A O 1
ATOM 822 N N . ILE A 1 102 ? 9.991 -15.088 -2.534 1.00 51.34 102 ILE A N 1
ATOM 823 C CA . ILE A 1 102 ? 9.400 -14.911 -3.868 1.00 51.34 102 ILE A CA 1
ATOM 824 C C . ILE A 1 102 ? 10.306 -13.996 -4.688 1.00 51.34 102 ILE A C 1
ATOM 826 O O . ILE A 1 102 ? 10.467 -12.821 -4.354 1.00 51.34 102 ILE A O 1
ATOM 830 N N . ASP A 1 103 ? 10.880 -14.553 -5.759 1.00 48.41 103 ASP A N 1
ATOM 831 C CA . ASP A 1 103 ? 11.766 -13.864 -6.698 1.00 48.41 103 ASP A CA 1
ATOM 832 C C . ASP A 1 103 ? 11.222 -12.476 -7.050 1.00 48.41 103 ASP A C 1
ATOM 834 O O . ASP A 1 103 ? 10.133 -12.310 -7.615 1.00 48.41 103 ASP A O 1
ATOM 838 N N . VAL A 1 104 ? 11.996 -11.459 -6.673 1.00 50.88 104 VAL A N 1
ATOM 839 C CA . VAL A 1 104 ? 11.718 -10.069 -7.019 1.00 50.88 104 VAL A CA 1
ATOM 840 C C . VAL A 1 104 ? 11.681 -9.996 -8.547 1.00 50.88 104 VAL A C 1
ATOM 842 O O . VAL A 1 104 ? 12.635 -10.459 -9.176 1.00 50.88 104 VAL A O 1
ATOM 845 N N . PRO A 1 105 ? 10.624 -9.434 -9.163 1.00 47.38 105 PRO A N 1
ATOM 846 C CA . PRO A 1 105 ? 10.544 -9.332 -10.611 1.00 47.38 105 PRO A CA 1
ATOM 847 C C . PRO A 1 105 ? 11.817 -8.703 -11.171 1.00 47.38 105 PRO A C 1
ATOM 849 O O . PRO A 1 105 ? 12.274 -7.668 -10.683 1.00 47.38 105 PRO A O 1
ATOM 852 N N . ASP A 1 106 ? 12.401 -9.346 -12.176 1.00 50.28 106 ASP A N 1
ATOM 853 C CA . ASP A 1 106 ? 13.573 -8.825 -12.858 1.00 50.28 106 ASP A CA 1
ATOM 854 C C . ASP A 1 106 ? 13.196 -7.522 -13.575 1.00 50.28 106 ASP A C 1
ATOM 856 O O . ASP A 1 106 ? 12.476 -7.541 -14.571 1.00 50.28 106 ASP A O 1
ATOM 860 N 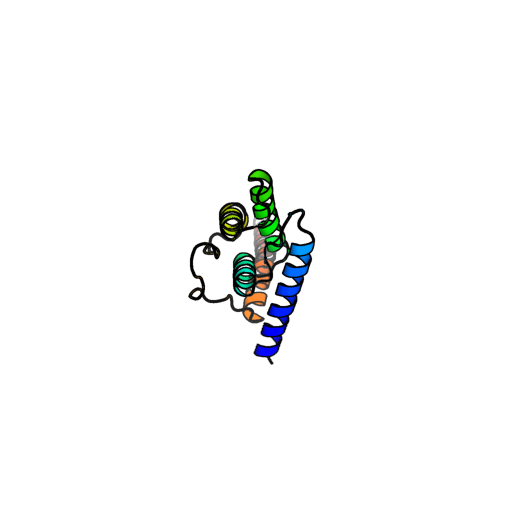N . PHE A 1 107 ? 13.667 -6.383 -13.062 1.00 52.28 107 PHE A N 1
ATOM 861 C CA . PHE A 1 107 ? 13.524 -5.064 -13.694 1.00 52.28 107 PHE A CA 1
ATOM 862 C C . PHE A 1 107 ? 14.603 -4.806 -14.755 1.00 52.28 107 PHE A C 1
ATOM 864 O O . PHE A 1 107 ? 14.890 -3.649 -15.083 1.00 52.28 107 PHE A O 1
ATOM 871 N N . SER A 1 108 ? 15.230 -5.857 -15.291 1.00 53.97 108 SER A N 1
ATOM 872 C CA . SER A 1 108 ? 16.061 -5.743 -16.482 1.00 53.97 108 SER A CA 1
ATOM 873 C C . SER A 1 108 ? 15.289 -5.032 -17.601 1.00 53.97 108 SER A C 1
ATOM 875 O O . SER A 1 108 ? 14.068 -5.130 -17.750 1.00 53.97 108 SER A O 1
ATOM 877 N N . ARG A 1 109 ? 16.002 -4.245 -18.411 1.00 47.16 109 ARG A N 1
ATOM 878 C CA . ARG A 1 109 ? 15.382 -3.527 -19.540 1.00 47.16 109 ARG A CA 1
ATOM 879 C C . ARG A 1 109 ? 14.761 -4.509 -20.536 1.00 47.16 109 ARG A C 1
ATOM 881 O O . ARG A 1 109 ? 13.870 -4.139 -21.297 1.00 47.16 109 ARG A O 1
ATOM 888 N N . GLU A 1 110 ? 15.249 -5.738 -20.532 1.00 53.88 110 GLU A N 1
ATOM 889 C CA . GLU A 1 110 ? 14.869 -6.857 -21.369 1.00 53.88 110 GLU A CA 1
ATOM 890 C C . GLU A 1 110 ? 13.458 -7.362 -21.024 1.00 53.88 110 GLU A C 1
ATOM 892 O O . GLU A 1 110 ? 12.636 -7.510 -21.933 1.00 53.88 110 GLU A O 1
ATOM 897 N N . SER A 1 111 ? 13.124 -7.526 -19.738 1.00 57.22 111 SER A N 1
ATOM 898 C CA . SER A 1 111 ? 11.786 -7.951 -19.291 1.00 57.22 111 SER A CA 1
ATOM 899 C C . SER A 1 111 ? 10.714 -6.883 -19.569 1.00 57.22 111 SER A C 1
ATOM 901 O O . SER A 1 111 ? 9.634 -7.185 -20.088 1.00 57.22 111 SER A O 1
ATOM 903 N N . VAL A 1 112 ? 11.049 -5.608 -19.340 1.00 57.72 112 VAL A N 1
ATOM 904 C CA . VAL A 1 112 ? 10.180 -4.453 -19.625 1.00 57.72 112 VAL A CA 1
ATOM 905 C C . VAL A 1 112 ? 9.937 -4.309 -21.133 1.00 57.72 112 VAL A C 1
ATOM 907 O O . VAL A 1 112 ? 8.802 -4.103 -21.573 1.00 57.72 112 VAL A O 1
ATOM 910 N N . LYS A 1 113 ? 10.979 -4.480 -21.962 1.00 57.38 113 LYS A N 1
ATOM 911 C CA . LYS A 1 113 ? 10.839 -4.507 -23.428 1.00 57.38 113 LYS A CA 1
ATOM 912 C C . LYS A 1 113 ? 9.968 -5.669 -23.902 1.00 57.38 113 LYS A C 1
ATOM 914 O O . LYS A 1 113 ? 9.183 -5.471 -24.826 1.00 57.38 113 LYS A O 1
ATOM 919 N N . ALA A 1 114 ? 10.070 -6.848 -23.289 1.00 57.69 114 ALA A N 1
ATOM 920 C CA . ALA A 1 114 ? 9.263 -8.010 -23.659 1.00 57.69 114 ALA A CA 1
ATOM 921 C C . ALA A 1 114 ? 7.760 -7.774 -23.419 1.00 57.69 114 ALA A C 1
ATOM 923 O O . ALA A 1 114 ? 6.942 -8.079 -24.291 1.00 57.69 114 ALA A O 1
ATOM 924 N N . GLN A 1 115 ? 7.392 -7.151 -22.294 1.00 56.97 115 GLN A N 1
ATOM 925 C CA . GLN A 1 115 ? 6.003 -6.766 -22.013 1.00 56.97 115 GLN A CA 1
ATOM 926 C C . GLN A 1 115 ? 5.478 -5.695 -22.981 1.00 56.97 115 GLN A C 1
ATOM 928 O O . GLN A 1 115 ? 4.365 -5.818 -23.494 1.00 56.97 115 GLN A O 1
ATOM 933 N N . LEU A 1 116 ? 6.281 -4.674 -23.299 1.00 55.34 116 LEU A N 1
ATOM 934 C CA . LEU A 1 116 ? 5.904 -3.647 -24.281 1.00 55.34 116 LEU A CA 1
ATOM 935 C C . LEU A 1 116 ? 5.791 -4.219 -25.707 1.00 55.34 116 LEU A C 1
ATOM 937 O O . LEU A 1 116 ? 4.894 -3.847 -26.466 1.00 55.34 116 LEU A O 1
ATOM 941 N N . ALA A 1 117 ? 6.656 -5.170 -26.070 1.00 55.97 117 ALA A N 1
ATOM 942 C CA . ALA A 1 117 ? 6.606 -5.866 -27.353 1.00 55.97 117 ALA A CA 1
ATOM 943 C C . ALA A 1 117 ? 5.358 -6.756 -27.491 1.00 55.97 117 ALA A C 1
ATOM 945 O O . ALA A 1 117 ? 4.801 -6.860 -28.588 1.00 55.97 117 ALA A O 1
ATOM 946 N N . ALA A 1 118 ? 4.886 -7.363 -26.397 1.00 51.31 118 ALA A N 1
ATOM 947 C CA . ALA A 1 118 ? 3.667 -8.171 -26.393 1.00 51.31 118 ALA A CA 1
ATOM 948 C C . ALA A 1 118 ? 2.420 -7.340 -26.753 1.00 51.31 118 ALA A C 1
ATOM 950 O O . ALA A 1 118 ? 1.581 -7.792 -27.535 1.00 51.31 118 ALA A O 1
ATOM 951 N N . THR A 1 119 ? 2.341 -6.091 -26.285 1.00 49.50 119 THR A N 1
ATOM 952 C CA . THR A 1 119 ? 1.247 -5.162 -26.621 1.00 49.50 119 THR A CA 1
ATOM 953 C C . THR A 1 119 ? 1.244 -4.777 -28.108 1.00 49.50 119 THR A C 1
ATOM 955 O O . THR A 1 119 ? 0.183 -4.731 -28.733 1.00 49.50 119 THR A O 1
ATOM 958 N N . ASN A 1 120 ? 2.418 -4.611 -28.729 1.00 52.91 120 ASN A N 1
ATOM 959 C CA . ASN A 1 120 ? 2.532 -4.255 -30.152 1.00 52.91 120 ASN A CA 1
ATOM 960 C C . ASN A 1 120 ? 2.185 -5.406 -31.116 1.00 52.91 120 ASN A C 1
ATOM 962 O O . ASN A 1 120 ? 1.779 -5.157 -32.255 1.00 52.91 120 ASN A O 1
ATOM 966 N N . LYS A 1 121 ? 2.269 -6.672 -30.680 1.00 52.38 121 LYS A N 1
ATOM 967 C CA . LYS A 1 121 ? 1.855 -7.823 -31.508 1.00 52.38 121 LYS A CA 1
ATOM 968 C C . LYS A 1 121 ? 0.341 -7.881 -31.738 1.00 52.38 121 LYS A C 1
ATOM 970 O O . LYS A 1 121 ? -0.094 -8.385 -32.773 1.00 52.38 121 LYS A O 1
ATOM 975 N N . ARG A 1 122 ? -0.468 -7.306 -30.838 1.00 46.28 122 ARG A N 1
ATOM 976 C CA . ARG A 1 122 ? -1.937 -7.297 -30.963 1.00 46.28 122 ARG A CA 1
ATOM 977 C C . ARG A 1 122 ? -2.432 -6.458 -32.145 1.00 46.28 122 ARG A C 1
ATOM 979 O O . ARG A 1 122 ? -3.477 -6.767 -32.710 1.00 46.28 122 ARG A O 1
ATOM 986 N N . ILE A 1 123 ? -1.681 -5.428 -32.541 1.00 50.38 123 ILE A N 1
ATOM 987 C CA . ILE A 1 123 ? -2.050 -4.551 -33.662 1.00 50.38 123 ILE A CA 1
ATOM 988 C C . ILE A 1 123 ? -1.681 -5.200 -35.007 1.00 50.38 123 ILE A C 1
ATOM 990 O O . ILE A 1 123 ? -2.467 -5.133 -35.950 1.00 50.38 123 ILE A O 1
ATOM 994 N N . LYS A 1 124 ? -0.547 -5.913 -35.088 1.00 47.56 124 LYS A N 1
ATOM 995 C CA . LYS A 1 124 ? -0.095 -6.566 -36.333 1.00 47.56 124 LYS A CA 1
ATOM 996 C C . LYS A 1 124 ? -0.935 -7.779 -36.755 1.00 47.56 124 LYS A C 1
ATOM 998 O O . LYS A 1 124 ? -1.113 -7.997 -37.947 1.00 47.56 124 LYS A O 1
ATOM 1003 N N . GLY A 1 125 ? -1.527 -8.523 -35.816 1.00 44.22 125 GLY A N 1
ATOM 1004 C CA . GLY A 1 125 ? -2.367 -9.685 -36.158 1.00 44.22 125 GLY A CA 1
ATOM 1005 C C . GLY A 1 125 ? -3.646 -9.340 -36.940 1.00 44.22 125 GLY A C 1
ATOM 1006 O O . GLY A 1 125 ? -4.187 -10.186 -37.644 1.00 44.22 125 GLY A O 1
ATOM 1007 N N . LYS A 1 126 ? -4.128 -8.089 -36.865 1.00 47.97 126 LYS A N 1
ATOM 1008 C CA . LYS A 1 126 ? -5.325 -7.643 -37.599 1.00 47.97 126 LYS A CA 1
ATOM 1009 C C . LYS A 1 126 ? -5.046 -7.163 -39.028 1.00 47.97 126 LYS A C 1
ATOM 1011 O O . LYS A 1 126 ? -5.997 -7.062 -39.800 1.00 47.97 126 LYS A O 1
ATOM 1016 N N . SER A 1 127 ? -3.794 -6.877 -39.403 1.00 46.38 127 SER A N 1
ATOM 1017 C CA . SER A 1 127 ? -3.471 -6.441 -40.772 1.00 46.38 127 SER A CA 1
ATOM 1018 C C . SER A 1 127 ? -3.268 -7.601 -41.748 1.00 46.38 127 SER A C 1
ATOM 1020 O O . SER A 1 127 ? -3.548 -7.430 -42.928 1.00 46.38 127 SER A O 1
ATOM 1022 N N . GLU A 1 128 ? -2.858 -8.786 -41.284 1.00 47.28 128 GLU A N 1
ATOM 1023 C CA . GLU A 1 128 ? -2.611 -9.946 -42.167 1.00 47.28 128 GLU A CA 1
ATOM 1024 C C . GLU A 1 128 ? -3.888 -10.708 -42.571 1.00 47.28 128 GLU A C 1
ATOM 1026 O O . GLU A 1 128 ? -3.902 -11.416 -43.574 1.00 47.28 128 GLU A O 1
ATOM 1031 N N . LEU A 1 129 ? -4.997 -10.517 -41.849 1.00 49.44 129 LEU A N 1
ATOM 1032 C CA . LEU A 1 129 ? -6.302 -11.096 -42.203 1.00 49.44 129 LEU A CA 1
ATOM 1033 C C . LEU A 1 129 ? -7.060 -10.296 -43.277 1.00 49.44 129 LEU A C 1
ATOM 1035 O O . LEU A 1 129 ? -7.967 -10.839 -43.904 1.00 49.44 129 LEU A O 1
ATOM 1039 N N . LYS A 1 130 ? -6.692 -9.031 -43.538 1.00 46.12 130 LYS A N 1
ATOM 1040 C CA . LYS A 1 130 ? -7.360 -8.201 -44.559 1.00 46.12 130 LYS A CA 1
ATOM 1041 C C . LYS A 1 130 ? -6.956 -8.538 -45.997 1.00 46.12 130 LYS A C 1
ATOM 1043 O O . LYS A 1 130 ? -7.697 -8.197 -46.910 1.00 46.12 130 LYS A O 1
ATOM 1048 N N . THR A 1 131 ? -5.842 -9.233 -46.211 1.00 46.62 131 THR A N 1
ATOM 1049 C CA . THR A 1 131 ? -5.334 -9.549 -47.558 1.00 46.62 131 THR A CA 1
ATOM 1050 C C . THR A 1 131 ? -5.949 -10.808 -48.176 1.00 46.62 131 THR A C 1
ATOM 1052 O O . THR A 1 131 ? -5.749 -11.050 -49.360 1.00 46.62 131 THR A O 1
ATOM 1055 N N . ARG A 1 132 ? -6.705 -11.613 -47.410 1.00 51.56 132 ARG A N 1
ATOM 1056 C CA . ARG A 1 132 ? -7.340 -12.854 -47.907 1.00 51.56 132 ARG A CA 1
ATOM 1057 C C . ARG A 1 132 ? -8.793 -12.685 -48.367 1.00 51.56 132 ARG A C 1
ATOM 1059 O O . ARG A 1 132 ? -9.300 -13.545 -49.073 1.00 51.56 132 ARG A O 1
ATOM 1066 N N . ALA A 1 133 ? -9.470 -11.600 -47.989 1.00 48.41 133 ALA A N 1
ATOM 1067 C CA . ALA A 1 133 ? -10.876 -11.387 -4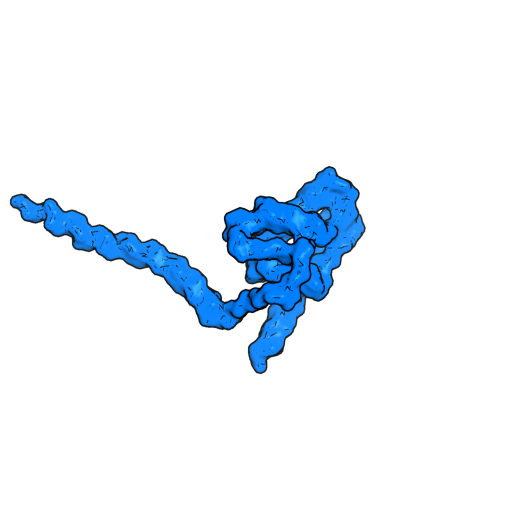8.353 1.00 48.41 133 ALA A CA 1
ATOM 1068 C C . ALA A 1 133 ? -11.063 -10.861 -49.790 1.00 48.41 133 ALA A C 1
ATOM 1070 O O . ALA A 1 133 ? -12.137 -11.008 -50.363 1.00 48.41 133 ALA A O 1
ATOM 1071 N N . SER A 1 134 ? -10.024 -10.281 -50.395 1.00 53.94 134 SER A N 1
ATOM 1072 C CA . SER A 1 134 ? -10.054 -9.763 -51.769 1.00 53.94 134 SER A CA 1
ATOM 1073 C C . SER A 1 134 ? -9.877 -10.837 -52.852 1.00 53.94 134 SER A C 1
ATOM 1075 O O . SER A 1 134 ? -10.036 -10.523 -54.026 1.00 53.94 134 SER A O 1
ATOM 1077 N N . SER A 1 135 ? -9.599 -12.099 -52.497 1.00 54.16 135 SER A N 1
ATOM 1078 C CA . SER A 1 135 ? -9.427 -13.199 -53.463 1.00 54.16 135 SER A CA 1
ATOM 1079 C C . SER A 1 135 ? -10.681 -14.057 -53.685 1.00 54.16 135 SER A C 1
ATOM 1081 O O . SER A 1 135 ? -10.597 -15.064 -54.377 1.00 54.16 135 SER A O 1
ATOM 1083 N N . VAL A 1 136 ? -11.831 -13.700 -53.096 1.00 58.84 136 VAL A N 1
ATOM 1084 C CA . VAL A 1 136 ? -13.086 -14.486 -53.182 1.00 58.84 136 VAL A CA 1
ATOM 1085 C C . VAL A 1 136 ? -14.141 -13.825 -54.094 1.00 58.84 136 VAL A C 1
ATOM 1087 O O . VAL A 1 136 ? -15.208 -14.383 -54.304 1.00 58.84 136 VAL A O 1
ATOM 1090 N N . LEU A 1 137 ? -13.846 -12.664 -54.693 1.00 50.84 137 LEU A N 1
ATOM 1091 C CA . LEU A 1 137 ? -14.765 -11.934 -55.588 1.00 50.84 137 LEU A CA 1
ATOM 1092 C C . LEU A 1 137 ? -14.253 -11.822 -57.037 1.00 50.84 137 LEU A C 1
ATOM 1094 O O . LEU A 1 137 ? -14.526 -10.837 -57.715 1.00 50.84 137 LEU A O 1
ATOM 1098 N N . GLN A 1 138 ? -13.503 -12.816 -57.518 1.00 53.38 138 GLN A N 1
ATOM 1099 C CA . GLN A 1 138 ? -13.215 -12.963 -58.950 1.00 53.38 138 GLN A CA 1
ATOM 1100 C C . GLN A 1 138 ? -14.008 -14.145 -59.517 1.00 53.38 138 GLN A C 1
ATOM 1102 O O . GLN A 1 138 ? -13.490 -15.247 -59.675 1.00 53.38 138 GLN A O 1
ATOM 1107 N N . THR A 1 139 ? -15.282 -13.884 -59.787 1.00 45.75 139 THR A N 1
ATOM 1108 C CA . THR A 1 139 ? -16.148 -14.606 -60.734 1.00 45.75 139 THR A CA 1
ATOM 1109 C C . THR A 1 139 ? -16.828 -13.553 -61.580 1.00 45.75 139 THR A C 1
ATOM 1111 O O . THR A 1 139 ? -16.862 -13.724 -62.812 1.00 45.75 139 THR A O 1
#

pLDDT: mean 80.57, std 20.16, range [44.22, 98.56]

Radius of gyration: 20.76 Å; chains: 1; bounding box: 42×29×74 Å

Foldseek 3Di:
DVVVVVVVVLVVQLVVQVVVQVPQPAQDGQPCSPSLNSLLLCLLQVSPVVSSCQLVVQLSVVCVVVVHRYRYLVSSQVSSVVGRCVVVVPDDRSSPDPCPVPDDPPPPPVVVVVVVVVVVVVVVVVVVVVVPVVVPPDD

Secondary structure (DSSP, 8-state):
-HHHHHHHHHHHHHHHHHHHHTTSSSSS---TTSHHHHHHHHHHHTT-HHHHHHHHHHHHHHHHHTT-SS--HHHHHHHIIIIITTT-TT---TTTS-GGGS------HHHHHHHHHHHHHHHHTTTTTTTSGGGS---